Protein AF-A0A8I2G2G1-F1 (afdb_monomer_lite)

Sequence (74 aa):
GDPRPGGSQGFPGYSPANEVDRSRSNFSLYADGEFDFTESFLLSAAMRFENYSDFGSTLNGKLATRLKASDNFN

Secondary structure (DSSP, 8-state):
-PPPPPP--S-----GGG-------EEEEEEEEEEEEETTEEEEEEEEEEEETTTEEEEEEEEEEEE-S-TT--

Radius of gyration: 27.36 Å; chains: 1; bounding box: 44×56×65 Å

Structure (mmCIF, N/CA/C/O backbone):
data_AF-A0A8I2G2G1-F1
#
_entry.id   AF-A0A8I2G2G1-F1
#
loop_
_atom_site.group_PDB
_atom_site.id
_atom_site.type_symbol
_atom_site.label_atom_id
_atom_site.label_alt_id
_atom_site.label_comp_id
_atom_site.label_asym_id
_atom_site.label_entity_id
_atom_site.label_seq_id
_atom_site.pdbx_PDB_ins_code
_atom_site.Cartn_x
_atom_site.Cartn_y
_atom_site.Cartn_z
_atom_site.occupancy
_atom_site.B_iso_or_equiv
_atom_site.auth_seq_id
_atom_site.auth_comp_id
_atom_site.auth_asym_id
_atom_site.auth_atom_id
_atom_site.pdbx_PDB_model_num
ATOM 1 N N . GLY A 1 1 ? 25.501 -50.930 -36.438 1.00 48.06 1 GLY A N 1
ATOM 2 C CA . GLY A 1 1 ? 24.081 -50.768 -36.085 1.00 48.06 1 GLY A CA 1
ATOM 3 C C . GLY A 1 1 ? 23.793 -49.291 -36.073 1.00 48.06 1 GLY A C 1
ATOM 4 O O . GLY A 1 1 ? 24.581 -48.566 -35.482 1.00 48.06 1 GLY A O 1
ATOM 5 N N . ASP A 1 2 ? 22.759 -48.864 -36.784 1.00 57.16 2 ASP A N 1
ATOM 6 C CA . ASP A 1 2 ? 22.401 -47.451 -36.940 1.00 57.16 2 ASP A CA 1
ATOM 7 C C . ASP A 1 2 ? 21.890 -46.859 -35.605 1.00 57.16 2 ASP A C 1
ATOM 9 O O . ASP A 1 2 ? 21.182 -47.566 -34.871 1.00 57.16 2 ASP A O 1
ATOM 13 N N . PRO A 1 3 ? 22.270 -45.624 -35.223 1.00 61.00 3 PRO A N 1
ATOM 14 C CA . PRO A 1 3 ? 21.834 -45.034 -33.967 1.00 61.00 3 PRO A CA 1
ATOM 15 C C . PRO A 1 3 ? 20.354 -44.653 -34.067 1.00 61.00 3 PRO A C 1
ATOM 17 O O . PRO A 1 3 ? 19.943 -43.889 -34.934 1.00 61.00 3 PRO A O 1
ATOM 20 N N . ARG A 1 4 ? 19.532 -45.202 -33.167 1.00 62.72 4 ARG A N 1
ATOM 21 C CA . ARG A 1 4 ? 18.089 -44.930 -33.148 1.00 62.72 4 ARG A CA 1
ATOM 22 C C . ARG A 1 4 ? 17.827 -43.484 -32.704 1.00 62.72 4 ARG A C 1
ATOM 24 O O . ARG A 1 4 ? 18.544 -43.003 -31.824 1.00 62.72 4 ARG A O 1
ATOM 31 N N . PRO A 1 5 ? 16.796 -42.816 -33.252 1.00 65.56 5 PRO A N 1
ATOM 32 C CA . PRO A 1 5 ? 16.485 -41.438 -32.897 1.00 65.56 5 PRO A CA 1
ATOM 33 C C . PRO A 1 5 ? 16.256 -41.289 -31.389 1.00 65.56 5 PRO A C 1
ATOM 35 O O . PRO A 1 5 ? 15.612 -42.134 -30.762 1.00 65.56 5 PRO A O 1
ATOM 38 N N . GLY A 1 6 ? 16.798 -40.211 -30.816 1.00 66.06 6 GLY A N 1
ATOM 39 C CA . GLY A 1 6 ? 16.559 -39.838 -29.424 1.00 66.06 6 GLY A CA 1
ATOM 40 C C . GLY A 1 6 ? 15.060 -39.679 -29.169 1.00 66.06 6 GLY A C 1
ATOM 41 O O . GLY A 1 6 ? 14.354 -39.075 -29.974 1.00 66.06 6 GLY A O 1
ATOM 42 N N . GLY A 1 7 ? 14.572 -40.281 -28.082 1.00 72.88 7 GLY A N 1
ATOM 43 C CA . GLY A 1 7 ? 13.155 -40.274 -27.718 1.00 72.88 7 GLY A CA 1
ATOM 44 C C . GLY A 1 7 ? 12.594 -38.870 -27.466 1.00 72.88 7 GLY A C 1
ATOM 45 O O . GLY A 1 7 ? 13.323 -37.884 -27.417 1.00 72.88 7 GLY A O 1
ATOM 46 N N . SER A 1 8 ? 11.275 -38.796 -27.278 1.00 70.12 8 SER A N 1
ATOM 47 C CA . SER A 1 8 ? 10.542 -37.551 -27.019 1.00 70.12 8 SER A CA 1
ATOM 48 C C . SER A 1 8 ? 11.066 -36.832 -25.771 1.00 70.12 8 SER A C 1
ATOM 50 O O . SER A 1 8 ? 10.675 -37.150 -24.648 1.00 70.12 8 SER A O 1
ATOM 52 N N . GLN A 1 9 ? 11.931 -35.838 -25.958 1.00 65.50 9 GLN A N 1
ATOM 53 C CA . GLN A 1 9 ? 12.346 -34.934 -24.894 1.00 65.50 9 GLN A CA 1
ATOM 54 C C . GLN A 1 9 ? 11.321 -33.795 -24.803 1.00 65.50 9 GLN A C 1
ATOM 56 O O . GLN A 1 9 ? 11.322 -32.878 -25.616 1.00 65.50 9 GLN A O 1
ATOM 61 N N . GLY A 1 10 ? 10.431 -33.850 -23.807 1.00 66.25 10 GLY A N 1
ATOM 62 C CA . GLY A 1 10 ? 9.379 -32.839 -23.603 1.00 66.25 10 GLY A CA 1
ATOM 63 C C . GLY A 1 10 ? 9.890 -31.443 -23.223 1.00 66.25 10 GLY A C 1
ATOM 64 O O . GLY A 1 10 ? 9.104 -30.504 -23.148 1.00 66.25 10 GLY A O 1
ATOM 65 N N . PHE A 1 11 ? 11.196 -31.295 -22.987 1.00 71.12 11 PHE A N 1
ATOM 66 C CA . PHE A 1 11 ? 11.829 -30.012 -22.721 1.00 71.12 11 PHE A CA 1
ATOM 67 C C . PHE A 1 11 ? 13.268 -29.993 -23.269 1.00 71.12 11 PHE A C 1
ATOM 69 O O . PHE A 1 11 ? 14.167 -30.521 -22.612 1.00 71.12 11 PHE A O 1
ATOM 76 N N . PRO A 1 12 ? 13.506 -29.409 -24.458 1.00 69.44 12 PRO A N 1
ATOM 77 C CA . PRO A 1 12 ? 14.819 -29.380 -25.112 1.00 69.44 12 PRO A CA 1
ATOM 78 C C . PRO A 1 12 ? 15.848 -28.435 -24.463 1.00 69.44 12 PRO A C 1
ATOM 80 O O . PRO A 1 12 ? 16.969 -28.321 -24.950 1.00 69.44 12 PRO A O 1
ATOM 83 N N . GLY A 1 13 ? 15.501 -27.787 -23.346 1.00 71.19 13 GLY A N 1
ATOM 84 C CA . GLY A 1 13 ? 16.331 -26.782 -22.680 1.00 71.19 13 GLY A CA 1
ATOM 85 C C . GLY A 1 13 ? 16.066 -25.362 -23.188 1.00 71.19 13 GLY A C 1
ATOM 86 O O . GLY A 1 13 ? 15.215 -25.132 -24.049 1.00 71.19 13 GLY A O 1
ATOM 87 N N . TYR A 1 14 ? 16.777 -24.386 -22.624 1.00 76.69 14 TYR A N 1
ATOM 88 C CA . TYR A 1 14 ? 16.652 -22.984 -23.022 1.00 76.69 14 TYR A CA 1
ATOM 89 C C . TYR A 1 14 ? 17.543 -22.700 -24.240 1.00 76.69 14 TYR A C 1
ATOM 91 O O . TYR A 1 14 ? 18.760 -22.852 -24.172 1.00 76.69 14 TYR A O 1
ATOM 99 N N . SER A 1 15 ? 16.934 -22.304 -25.360 1.00 80.19 15 SER A N 1
ATOM 100 C CA . SER A 1 15 ? 17.649 -21.819 -26.548 1.00 80.19 15 SER A CA 1
ATOM 101 C C . SER A 1 15 ? 18.257 -20.438 -26.271 1.00 80.19 15 SER A C 1
ATOM 103 O O . SER A 1 15 ? 17.644 -19.675 -25.526 1.00 80.19 15 SER A O 1
ATOM 105 N N . PRO A 1 16 ? 19.375 -20.047 -26.911 1.00 75.31 16 PRO A N 1
ATOM 106 C CA . PRO A 1 16 ? 19.850 -18.659 -26.897 1.00 75.31 16 PRO A CA 1
ATOM 107 C C . PRO A 1 16 ? 18.779 -17.650 -27.341 1.00 75.31 16 PRO A C 1
ATOM 109 O O . PRO A 1 16 ? 18.747 -16.525 -26.867 1.00 75.31 16 PRO A O 1
ATOM 112 N N . ALA A 1 17 ? 17.834 -18.060 -28.195 1.00 75.38 17 ALA A N 1
ATOM 113 C CA . ALA A 1 17 ? 16.691 -17.222 -28.572 1.00 75.38 17 ALA A CA 1
ATOM 114 C C . ALA A 1 17 ? 15.710 -16.944 -27.411 1.00 75.38 17 ALA A C 1
ATOM 116 O O . ALA A 1 17 ? 14.872 -16.053 -27.519 1.00 75.38 17 ALA A O 1
ATOM 117 N N . ASN A 1 18 ? 15.801 -17.706 -26.317 1.00 77.50 18 ASN A N 1
ATOM 118 C CA . ASN A 1 18 ? 15.037 -17.495 -25.088 1.00 77.50 18 ASN A CA 1
ATOM 119 C C . ASN A 1 18 ? 15.778 -16.580 -24.099 1.00 77.50 18 ASN A C 1
ATOM 121 O O . ASN A 1 18 ? 15.264 -16.346 -23.005 1.00 77.50 18 ASN A O 1
ATOM 125 N N . GLU A 1 19 ? 16.983 -16.108 -24.432 1.00 79.81 19 GLU A N 1
ATOM 126 C CA . GLU A 1 19 ? 17.713 -15.148 -23.611 1.00 79.81 19 GLU A CA 1
ATOM 127 C C . GLU A 1 19 ? 16.969 -13.810 -23.623 1.00 79.81 19 GLU A C 1
ATOM 129 O O . GLU A 1 19 ? 16.762 -13.194 -24.670 1.00 79.81 19 GLU A O 1
AT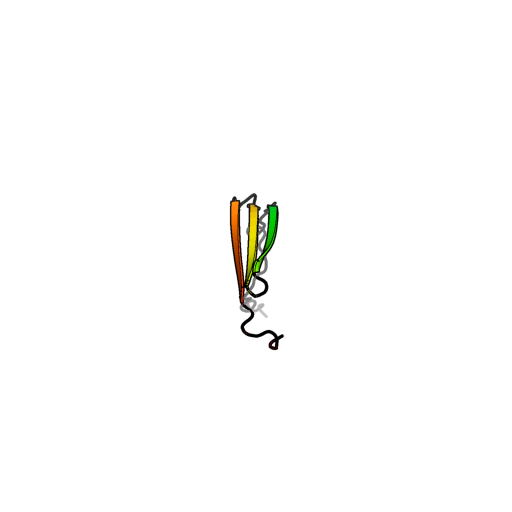OM 134 N N . VAL A 1 20 ? 16.521 -13.374 -22.447 1.00 82.56 20 VAL A N 1
ATOM 135 C CA . VAL A 1 20 ? 15.850 -12.088 -22.275 1.00 82.56 20 VAL A CA 1
ATOM 136 C C . VAL A 1 20 ? 16.515 -11.350 -21.123 1.00 82.56 20 VAL A C 1
ATOM 138 O O . VAL A 1 20 ? 16.490 -11.817 -19.987 1.00 82.56 20 VAL A O 1
ATOM 141 N N . ASP A 1 21 ? 17.060 -10.173 -21.414 1.00 83.25 21 ASP A N 1
ATOM 142 C CA . ASP A 1 21 ? 17.525 -9.232 -20.399 1.00 83.25 21 ASP A CA 1
ATOM 143 C C . ASP A 1 21 ? 16.369 -8.296 -20.011 1.00 83.25 21 ASP A C 1
ATOM 145 O O . ASP A 1 21 ? 15.860 -7.530 -20.839 1.00 83.25 21 ASP A O 1
ATOM 149 N N . ARG A 1 22 ? 15.891 -8.414 -18.767 1.00 84.88 22 ARG A N 1
ATOM 150 C CA . ARG A 1 22 ? 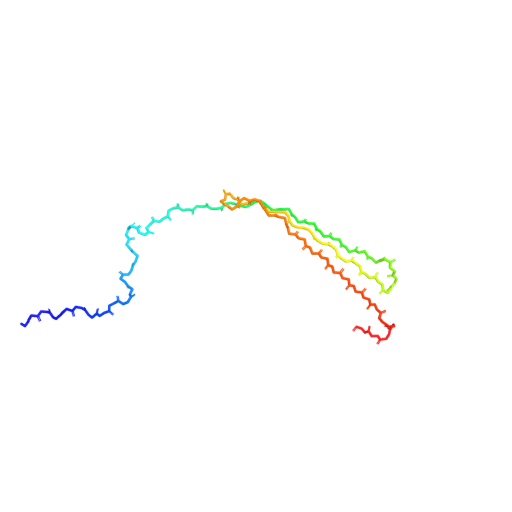14.859 -7.547 -18.180 1.00 84.88 22 ARG A CA 1
ATOM 151 C C . ARG A 1 22 ? 15.218 -7.227 -16.741 1.00 84.88 22 ARG A C 1
ATOM 153 O O . ARG A 1 22 ? 15.512 -8.116 -15.948 1.00 84.88 22 ARG A O 1
ATOM 160 N N . SER A 1 23 ? 15.078 -5.957 -16.384 1.00 85.69 23 SER A N 1
ATOM 161 C CA . SER A 1 23 ? 15.177 -5.477 -15.009 1.00 85.69 23 SER A CA 1
ATOM 162 C C . SER A 1 23 ? 13.905 -4.722 -14.624 1.00 85.69 23 SER A C 1
ATOM 164 O O . SER A 1 23 ? 13.235 -4.134 -15.475 1.00 85.69 23 SER A O 1
ATOM 166 N N . ARG A 1 24 ? 13.554 -4.771 -13.335 1.00 91.44 24 ARG A N 1
ATOM 167 C CA . ARG A 1 24 ? 12.405 -4.059 -12.765 1.00 91.44 24 ARG A CA 1
ATOM 168 C C . ARG A 1 24 ? 12.813 -3.363 -11.477 1.00 91.44 24 ARG A C 1
ATOM 170 O O . ARG A 1 24 ? 13.416 -3.990 -10.607 1.00 91.44 24 ARG A O 1
ATOM 177 N N . SER A 1 25 ? 12.424 -2.103 -11.334 1.00 92.69 25 SER A N 1
ATOM 178 C CA . SER A 1 25 ? 12.525 -1.345 -10.086 1.00 92.69 25 SER A CA 1
ATOM 179 C C . SER A 1 25 ? 11.133 -0.945 -9.588 1.00 92.69 25 SER A C 1
ATOM 181 O O . SER A 1 25 ? 10.187 -0.843 -10.371 1.00 92.69 25 SER A O 1
ATOM 183 N N . ASN A 1 26 ? 10.991 -0.782 -8.269 1.00 93.94 26 ASN A N 1
ATOM 184 C CA . ASN A 1 26 ? 9.750 -0.351 -7.623 1.00 93.94 26 ASN A CA 1
ATOM 185 C C . ASN A 1 26 ? 10.057 0.652 -6.505 1.00 93.94 26 ASN A C 1
ATOM 187 O O . ASN A 1 26 ? 10.979 0.434 -5.718 1.00 93.94 26 ASN A O 1
ATOM 191 N N . PHE A 1 27 ? 9.256 1.710 -6.417 1.00 95.38 27 PHE A N 1
ATOM 192 C CA . PHE A 1 27 ? 9.206 2.614 -5.272 1.00 95.38 27 PHE A CA 1
ATOM 193 C C . PHE A 1 27 ? 7.841 2.510 -4.593 1.00 95.38 27 PHE A C 1
ATOM 195 O O . PHE A 1 27 ? 6.812 2.659 -5.250 1.00 95.38 27 PHE A O 1
ATOM 202 N N . SER A 1 28 ? 7.822 2.295 -3.277 1.00 95.75 28 SER A N 1
ATOM 203 C CA . SER A 1 28 ? 6.579 2.128 -2.522 1.00 95.75 28 SER A CA 1
ATOM 204 C C . SER A 1 28 ? 6.518 2.995 -1.272 1.00 95.75 28 SER A C 1
ATOM 206 O O . SER A 1 28 ? 7.490 3.067 -0.520 1.00 95.75 28 SER A O 1
ATOM 208 N N . LEU A 1 29 ? 5.342 3.560 -1.006 1.00 97.50 29 LEU A N 1
ATOM 209 C CA . LEU A 1 29 ? 5.003 4.263 0.226 1.00 97.50 29 LEU A CA 1
ATOM 210 C C . LEU A 1 29 ? 3.831 3.553 0.908 1.00 97.50 29 LEU A C 1
ATOM 212 O O . LEU A 1 29 ? 2.839 3.223 0.261 1.00 97.50 29 LEU A O 1
ATOM 216 N N . TYR A 1 30 ? 3.932 3.336 2.216 1.00 97.19 30 TYR A N 1
ATOM 217 C CA . TYR A 1 30 ? 2.900 2.682 3.016 1.00 97.19 30 TYR A CA 1
ATOM 218 C C . TYR A 1 30 ? 2.569 3.529 4.240 1.00 97.19 30 TYR A C 1
ATOM 220 O O . TYR A 1 30 ? 3.473 4.055 4.889 1.00 97.19 30 TYR A O 1
ATOM 228 N N . ALA A 1 31 ? 1.279 3.639 4.541 1.00 97.81 31 ALA A N 1
ATOM 229 C CA . ALA A 1 31 ? 0.782 4.279 5.746 1.00 97.81 31 ALA A CA 1
ATOM 230 C C . ALA A 1 31 ? -0.433 3.515 6.271 1.00 97.81 31 ALA A C 1
ATOM 232 O O . ALA A 1 31 ? -1.303 3.111 5.495 1.00 97.81 31 ALA A O 1
ATOM 233 N N . ASP A 1 32 ? -0.510 3.356 7.584 1.00 97.62 32 ASP A N 1
ATOM 234 C CA . ASP A 1 32 ? -1.665 2.793 8.264 1.00 97.62 32 ASP A CA 1
ATOM 235 C C . ASP A 1 32 ? -1.986 3.553 9.544 1.00 97.62 32 ASP A C 1
ATOM 237 O O . ASP A 1 32 ? -1.160 4.291 10.085 1.00 97.62 32 ASP A O 1
ATOM 241 N N . GLY A 1 33 ? -3.229 3.403 9.979 1.00 97.31 33 GLY A N 1
ATOM 242 C CA . GLY A 1 33 ? -3.726 3.993 11.201 1.00 97.31 33 GLY A CA 1
ATOM 243 C C . GLY A 1 33 ? -4.900 3.201 11.746 1.00 97.31 33 GLY A C 1
ATOM 244 O O . GLY A 1 33 ? -5.719 2.652 11.004 1.00 97.31 33 GLY A O 1
ATOM 245 N N . GLU A 1 34 ? -4.983 3.182 13.066 1.00 96.06 34 GLU A N 1
ATOM 246 C CA . GLU A 1 34 ? -6.083 2.606 13.819 1.00 96.06 34 GLU A CA 1
ATOM 247 C C . GLU A 1 34 ? -6.681 3.674 14.727 1.00 96.06 34 GLU A C 1
ATOM 249 O O . GLU A 1 34 ? -5.971 4.531 15.257 1.00 96.06 34 GLU A O 1
ATOM 254 N N . PHE A 1 35 ? -8.001 3.649 14.857 1.00 96.00 35 PHE A N 1
ATOM 255 C CA . PHE A 1 35 ? -8.755 4.624 15.616 1.00 96.00 35 PHE A CA 1
ATOM 256 C C . PHE A 1 35 ? -9.856 3.925 16.411 1.00 96.00 35 PHE A C 1
ATOM 258 O O . PHE A 1 35 ? -10.780 3.337 15.838 1.00 96.00 35 PHE A O 1
ATOM 265 N N . ASP A 1 36 ? -9.773 4.019 17.737 1.00 94.69 36 ASP A N 1
ATOM 266 C CA . ASP A 1 36 ? -10.856 3.643 18.641 1.00 94.69 36 ASP A CA 1
ATOM 267 C C . ASP A 1 36 ? -11.918 4.751 18.618 1.00 94.69 36 ASP A C 1
ATOM 269 O O . ASP A 1 36 ? -11.828 5.757 19.320 1.00 94.69 36 ASP A O 1
ATOM 273 N N . PHE A 1 37 ? -12.930 4.584 17.768 1.00 90.50 37 PHE A N 1
ATOM 274 C CA . PHE A 1 37 ? -14.059 5.514 17.671 1.00 90.50 37 PHE A CA 1
ATOM 275 C C . PHE A 1 37 ? -14.911 5.511 18.949 1.00 90.50 37 PHE A C 1
ATOM 277 O O . PHE A 1 37 ? -15.469 6.542 19.319 1.00 90.50 37 PHE A O 1
ATOM 284 N N . THR A 1 38 ? -15.027 4.354 19.608 1.00 90.44 38 THR A N 1
ATOM 285 C CA . THR A 1 38 ? -15.611 4.182 20.952 1.00 90.44 38 THR A CA 1
ATOM 286 C C . THR A 1 38 ? -14.889 3.033 21.668 1.00 90.44 38 THR A C 1
ATOM 288 O O . THR A 1 38 ? -14.181 2.269 21.017 1.00 90.44 38 THR A O 1
ATOM 291 N N . GLU A 1 39 ? -15.119 2.821 22.970 1.00 88.81 39 GLU A N 1
ATOM 292 C CA . GLU A 1 39 ? -14.527 1.690 23.724 1.00 88.81 39 GLU A CA 1
ATOM 293 C C . GLU A 1 39 ? -14.821 0.305 23.102 1.00 88.81 39 GLU A C 1
ATOM 295 O O . GLU A 1 39 ? -14.039 -0.645 23.258 1.00 88.81 39 GLU A O 1
ATOM 300 N N . SER A 1 40 ? -15.926 0.208 22.355 1.00 91.19 40 SER A N 1
ATOM 301 C CA . SER A 1 40 ? -16.407 -1.017 21.711 1.00 91.19 40 SER A CA 1
ATOM 302 C C . SER A 1 40 ? -16.249 -1.027 20.191 1.00 91.19 40 SER A C 1
ATOM 304 O O . SER A 1 40 ? -16.528 -2.057 19.584 1.00 91.19 40 SER A O 1
ATOM 306 N N . PHE A 1 41 ? -15.820 0.069 19.559 1.00 93.25 41 PHE A N 1
ATOM 307 C CA . PHE A 1 41 ? -15.730 0.179 18.101 1.00 93.25 41 PHE A CA 1
ATOM 308 C C . PHE A 1 41 ? -14.381 0.735 17.663 1.00 93.25 41 PHE A C 1
ATOM 310 O O . PHE A 1 41 ? -14.042 1.882 17.946 1.00 93.25 41 PHE A O 1
ATOM 317 N N . LEU A 1 42 ? -13.667 -0.082 16.900 1.00 95.25 42 LEU A N 1
ATOM 318 C CA . LEU A 1 42 ? -12.356 0.211 16.348 1.00 95.25 42 LEU A CA 1
ATOM 319 C C . LEU A 1 42 ? -12.448 0.205 14.825 1.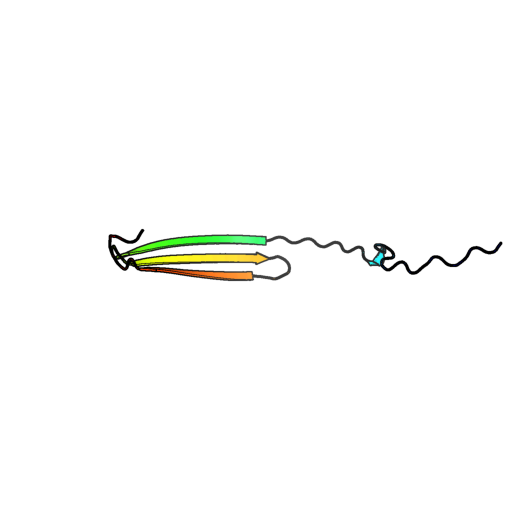00 95.25 42 LEU A C 1
ATOM 321 O O . LEU A 1 42 ? -13.065 -0.688 14.237 1.00 95.25 42 LEU A O 1
ATOM 325 N N . LEU A 1 43 ? -11.818 1.192 14.198 1.00 96.75 43 LEU A N 1
ATOM 326 C CA . LEU A 1 43 ? -11.651 1.303 12.755 1.00 96.75 43 LEU A CA 1
ATOM 327 C C . LEU A 1 43 ? -10.157 1.341 12.442 1.00 96.75 43 LEU A C 1
ATOM 329 O O . LEU A 1 43 ? -9.434 2.168 12.987 1.00 96.75 43 LEU A O 1
ATOM 333 N N . SER A 1 44 ? -9.715 0.513 11.508 1.00 97.00 44 SER A N 1
ATOM 334 C CA . SER A 1 44 ? -8.355 0.553 10.978 1.00 97.00 44 SER A CA 1
ATOM 335 C C . SER A 1 44 ? -8.407 0.818 9.479 1.00 97.00 44 SER A C 1
ATOM 337 O O . SER A 1 44 ? -9.209 0.228 8.748 1.00 97.00 44 SER A O 1
ATOM 339 N N . ALA A 1 45 ? -7.528 1.691 9.008 1.00 97.75 45 ALA A N 1
ATOM 340 C CA . ALA A 1 45 ? -7.369 2.013 7.601 1.00 97.75 45 ALA A CA 1
ATOM 341 C C . ALA A 1 45 ? -5.889 1.937 7.224 1.00 97.75 45 ALA A C 1
ATOM 343 O O . ALA A 1 45 ? -5.019 2.353 7.983 1.00 97.75 45 ALA A O 1
ATOM 344 N N . ALA A 1 46 ? -5.596 1.412 6.039 1.00 97.88 46 ALA A N 1
ATOM 345 C CA . ALA A 1 46 ? -4.245 1.388 5.500 1.00 97.88 46 ALA A CA 1
ATOM 346 C C . ALA A 1 46 ? -4.254 1.706 4.011 1.00 97.88 46 ALA A C 1
ATOM 348 O O . ALA A 1 46 ? -5.195 1.364 3.290 1.00 97.88 46 ALA A O 1
ATOM 349 N N . MET A 1 47 ? -3.176 2.324 3.547 1.00 97.81 47 MET A N 1
ATOM 350 C CA . MET A 1 47 ? -2.946 2.631 2.147 1.00 97.81 47 MET A CA 1
ATOM 351 C C . MET A 1 47 ? -1.508 2.305 1.748 1.00 97.81 47 MET A C 1
ATOM 353 O O . MET A 1 47 ? -0.561 2.480 2.518 1.00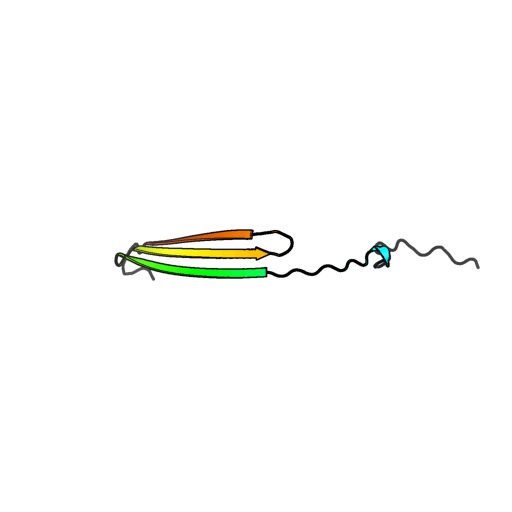 97.81 47 MET A O 1
ATOM 357 N N . ARG A 1 48 ? -1.342 1.833 0.516 1.00 98.06 48 ARG A N 1
ATOM 358 C CA . ARG A 1 48 ? -0.048 1.565 -0.101 1.00 98.06 48 ARG A CA 1
ATOM 359 C C . ARG A 1 48 ? -0.037 2.113 -1.517 1.00 98.06 48 ARG A C 1
ATOM 361 O O . ARG A 1 48 ? -0.860 1.718 -2.337 1.00 98.06 48 ARG A O 1
ATOM 368 N N . PHE A 1 49 ? 0.914 2.988 -1.799 1.00 97.56 49 PHE A N 1
ATOM 369 C CA . PHE A 1 49 ? 1.230 3.432 -3.147 1.00 97.56 49 PHE A CA 1
ATOM 370 C C . PHE A 1 49 ? 2.484 2.711 -3.632 1.00 97.56 49 PHE A C 1
ATOM 372 O O . PHE A 1 49 ? 3.449 2.587 -2.881 1.00 97.56 49 PHE A O 1
ATOM 379 N N . GLU A 1 50 ? 2.478 2.252 -4.877 1.00 96.69 50 GLU A N 1
ATOM 380 C CA . GLU A 1 50 ? 3.613 1.575 -5.506 1.00 96.69 50 GLU A CA 1
ATOM 381 C C . GLU A 1 50 ? 3.777 2.096 -6.932 1.00 96.69 50 GLU A C 1
ATOM 383 O O . GLU A 1 50 ? 2.784 2.363 -7.609 1.00 96.69 50 GLU A O 1
ATOM 388 N N . ASN A 1 51 ? 5.017 2.242 -7.391 1.00 95.56 51 ASN A N 1
ATOM 389 C CA . ASN A 1 51 ? 5.347 2.653 -8.748 1.00 95.56 51 ASN A CA 1
ATOM 390 C C . ASN A 1 51 ? 6.434 1.741 -9.317 1.00 95.56 51 ASN A C 1
ATOM 392 O O . ASN A 1 51 ? 7.596 1.814 -8.920 1.00 95.56 51 ASN A O 1
ATOM 396 N N . TYR A 1 52 ? 6.024 0.895 -10.259 1.00 94.12 52 TYR A N 1
ATOM 397 C CA . TYR A 1 52 ? 6.860 -0.069 -10.958 1.00 94.12 52 TYR A CA 1
ATOM 398 C C . TYR A 1 52 ? 7.359 0.511 -12.287 1.00 94.12 52 TYR A C 1
ATOM 400 O O . TYR A 1 52 ? 6.595 1.149 -13.016 1.00 94.12 52 TYR A O 1
ATOM 408 N N . SER A 1 53 ? 8.616 0.235 -12.643 1.00 91.06 53 SER A N 1
ATOM 409 C CA . SER A 1 53 ? 9.240 0.721 -13.887 1.00 91.06 53 SER A CA 1
ATOM 410 C C . SER A 1 53 ? 8.580 0.211 -15.175 1.00 91.06 53 SER A C 1
ATOM 412 O O . SER A 1 53 ? 8.735 0.820 -16.228 1.00 91.06 53 SER A O 1
ATOM 414 N N . ASP A 1 54 ? 7.881 -0.919 -15.104 1.00 89.25 54 ASP A N 1
ATOM 415 C CA . ASP A 1 54 ? 7.326 -1.668 -16.236 1.00 89.25 54 ASP A CA 1
ATOM 416 C C . ASP A 1 54 ? 5.790 -1.776 -16.212 1.00 89.25 54 ASP A C 1
ATOM 418 O O . ASP A 1 54 ? 5.168 -1.788 -17.272 1.00 89.25 54 ASP A O 1
ATOM 422 N N . PHE A 1 55 ? 5.172 -1.811 -15.026 1.00 85.44 55 PHE A N 1
ATOM 423 C CA . PHE A 1 55 ? 3.713 -1.905 -14.850 1.00 85.44 55 PHE A CA 1
ATOM 424 C C . PHE A 1 55 ? 3.037 -0.578 -14.463 1.00 85.44 55 PHE A C 1
ATOM 426 O O . PHE A 1 55 ? 1.809 -0.502 -14.443 1.00 85.44 55 PHE A O 1
ATOM 433 N N . GLY A 1 56 ? 3.810 0.474 -14.178 1.00 88.50 56 GLY A N 1
ATOM 434 C CA . GLY A 1 56 ? 3.281 1.769 -13.751 1.00 88.50 56 GLY A CA 1
ATOM 435 C C . GLY A 1 56 ? 2.885 1.804 -12.271 1.00 88.50 56 GLY A C 1
ATOM 436 O O . GLY A 1 56 ? 3.434 1.074 -11.445 1.00 88.50 56 GLY A O 1
ATOM 437 N N . SER A 1 57 ? 1.964 2.703 -11.915 1.00 95.00 57 SER A N 1
ATOM 438 C CA . SER A 1 57 ? 1.587 2.955 -10.518 1.00 95.00 57 SER A CA 1
ATOM 439 C C . 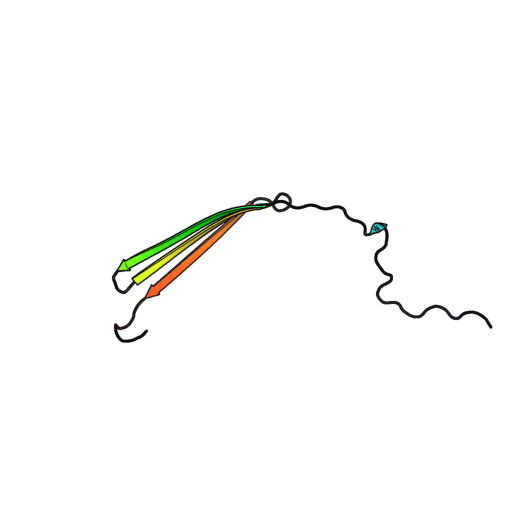SER A 1 57 ? 0.346 2.183 -10.076 1.00 95.00 57 SER A C 1
ATOM 441 O O . SER A 1 57 ? -0.631 2.093 -10.816 1.00 95.00 57 SER A O 1
ATOM 443 N N . THR A 1 58 ? 0.340 1.728 -8.824 1.00 95.62 58 THR A N 1
ATOM 444 C CA . THR A 1 58 ? -0.822 1.119 -8.167 1.00 95.62 58 THR A CA 1
ATOM 445 C C . THR A 1 58 ? -1.093 1.785 -6.824 1.00 95.62 58 THR A C 1
ATOM 447 O O . THR A 1 58 ? -0.161 2.062 -6.068 1.00 95.62 58 THR A O 1
ATOM 450 N N . LEU A 1 59 ? -2.369 1.997 -6.504 1.00 96.38 59 LEU A N 1
ATOM 451 C CA . LEU A 1 59 ? -2.815 2.445 -5.188 1.00 96.38 59 LEU A CA 1
ATOM 452 C C . LEU A 1 59 ? -3.706 1.365 -4.576 1.00 96.38 59 L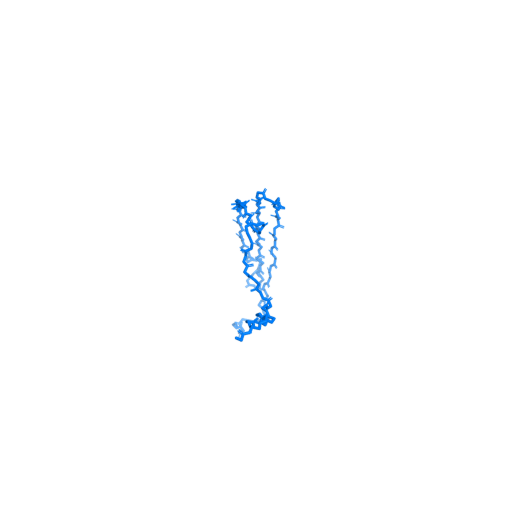EU A C 1
ATOM 454 O O . LEU A 1 59 ? -4.768 1.054 -5.110 1.00 96.38 59 LEU A O 1
ATOM 458 N N . ASN A 1 60 ? -3.265 0.811 -3.453 1.00 96.31 60 ASN A N 1
ATOM 459 C CA . ASN A 1 60 ? -3.951 -0.238 -2.715 1.00 96.31 60 ASN A CA 1
ATOM 460 C C . ASN A 1 60 ? -4.446 0.316 -1.378 1.00 96.31 60 ASN A C 1
ATOM 462 O O . ASN A 1 60 ? -3.728 1.053 -0.702 1.00 96.31 60 ASN A O 1
ATOM 466 N N . GLY A 1 61 ? -5.660 -0.057 -0.982 1.00 96.94 61 GLY A N 1
ATOM 467 C CA . GLY A 1 61 ? -6.272 0.376 0.272 1.00 96.94 61 GLY A CA 1
ATOM 468 C C . GLY A 1 61 ? -6.879 -0.791 1.041 1.00 96.94 61 GLY A C 1
ATOM 469 O O . GLY A 1 61 ? -7.325 -1.773 0.446 1.00 96.94 61 GLY A O 1
ATOM 470 N N . LYS A 1 62 ? -6.907 -0.678 2.369 1.00 97.62 62 LYS A N 1
ATOM 471 C CA . LYS A 1 62 ? -7.570 -1.617 3.276 1.00 97.62 62 LYS A CA 1
ATOM 472 C C . LYS A 1 62 ? -8.391 -0.841 4.298 1.00 97.62 62 LYS A C 1
ATOM 474 O O . LYS A 1 62 ? -7.899 0.124 4.876 1.00 97.62 62 LYS A O 1
ATOM 479 N N . LEU A 1 63 ? -9.605 -1.318 4.552 1.00 97.19 63 LEU A N 1
ATOM 480 C CA . LEU A 1 63 ? -10.468 -0.854 5.631 1.00 97.19 63 LEU A CA 1
ATOM 481 C C . LEU A 1 63 ? -10.883 -2.060 6.476 1.00 97.19 63 LEU A C 1
ATOM 483 O O . LEU A 1 63 ? -11.249 -3.101 5.927 1.00 97.19 63 LEU A O 1
ATOM 487 N N . ALA A 1 64 ? -10.795 -1.938 7.794 1.00 96.62 64 ALA A N 1
ATOM 488 C CA . ALA A 1 64 ? -11.186 -2.973 8.740 1.00 96.62 64 ALA A CA 1
ATOM 489 C C . ALA A 1 64 ? -11.879 -2.345 9.948 1.00 96.62 64 ALA A C 1
ATOM 491 O O . ALA A 1 64 ? -11.573 -1.223 10.332 1.00 96.62 64 ALA A O 1
ATOM 492 N N . THR A 1 65 ? -12.799 -3.081 10.560 1.00 96.31 65 THR A N 1
ATOM 493 C CA . THR A 1 65 ? -13.494 -2.647 11.772 1.00 96.31 65 THR A CA 1
ATOM 494 C C . THR A 1 65 ? -13.612 -3.791 12.758 1.00 96.31 65 THR A C 1
ATOM 496 O O . THR A 1 65 ? -13.810 -4.935 12.345 1.00 96.31 65 THR A O 1
ATOM 499 N N . ARG A 1 66 ? -13.592 -3.478 14.053 1.00 93.69 66 ARG A N 1
ATOM 500 C CA . ARG A 1 66 ? -13.901 -4.428 15.122 1.00 93.69 66 ARG A CA 1
ATOM 501 C C . ARG A 1 66 ? -14.971 -3.851 16.040 1.00 93.69 66 ARG A C 1
ATOM 503 O O . ARG A 1 66 ? -14.849 -2.720 16.496 1.00 93.69 66 ARG A O 1
ATOM 510 N N . LEU A 1 67 ? -15.991 -4.658 16.324 1.00 92.94 67 LEU A N 1
ATOM 511 C CA . LEU A 1 67 ? -17.045 -4.363 17.290 1.00 92.94 67 LEU A CA 1
ATOM 512 C C . LEU A 1 67 ? -16.954 -5.349 18.457 1.00 92.94 67 LEU A C 1
ATOM 514 O O . LEU A 1 67 ? -16.982 -6.560 18.237 1.00 92.94 67 LEU A O 1
ATOM 518 N N . LYS A 1 68 ? -16.859 -4.846 19.689 1.00 90.75 68 LYS A N 1
ATOM 519 C CA . LYS A 1 68 ? -16.954 -5.657 20.909 1.00 90.75 68 LYS A CA 1
ATOM 520 C C . LYS A 1 68 ? -18.429 -5.835 21.269 1.00 90.75 68 LYS A C 1
ATOM 522 O O . LYS A 1 68 ? -19.110 -4.864 21.582 1.00 90.75 68 LYS A O 1
ATOM 527 N N . ALA A 1 69 ? -18.925 -7.070 21.199 1.00 84.06 69 ALA A N 1
ATOM 528 C CA . ALA A 1 69 ? -20.331 -7.386 21.474 1.00 84.06 69 ALA A CA 1
ATOM 529 C C . ALA A 1 69 ? -20.649 -7.536 22.978 1.00 84.06 69 ALA A C 1
ATOM 531 O O . ALA A 1 69 ? -21.803 -7.407 23.376 1.00 84.06 69 ALA A O 1
ATOM 532 N N . SER A 1 70 ? -19.646 -7.825 23.811 1.00 80.69 70 SER A N 1
ATOM 533 C CA . SER A 1 70 ? -19.753 -7.931 25.271 1.00 80.69 70 SER A CA 1
ATOM 534 C C . SER A 1 70 ? -18.357 -7.833 25.891 1.00 80.69 70 SER A C 1
ATOM 536 O O . SER A 1 70 ? -17.400 -8.317 25.289 1.00 80.69 70 SER A O 1
ATOM 538 N N . ASP A 1 71 ? -18.246 -7.280 27.103 1.00 69.31 71 ASP A N 1
ATOM 539 C CA . ASP A 1 71 ? -16.975 -7.157 27.841 1.00 69.31 71 ASP A CA 1
ATOM 540 C C . ASP A 1 71 ? -16.326 -8.515 28.181 1.00 69.31 71 ASP A C 1
ATOM 542 O O . ASP A 1 71 ? -15.146 -8.575 28.515 1.00 69.31 71 ASP A O 1
ATOM 546 N N . ASN A 1 72 ? -17.084 -9.614 28.063 1.00 66.25 72 ASN A N 1
ATOM 547 C CA . ASN A 1 72 ? -16.662 -10.976 28.410 1.00 66.25 72 ASN A CA 1
ATOM 548 C C . ASN A 1 72 ? -16.269 -11.857 27.210 1.00 66.25 72 ASN A C 1
ATOM 550 O O . ASN A 1 72 ? -16.052 -13.057 27.387 1.00 66.25 72 ASN A O 1
ATOM 554 N N . PHE A 1 73 ? -16.197 -11.311 25.995 1.00 63.31 73 PHE A N 1
ATOM 555 C CA . PHE A 1 73 ? -15.718 -12.054 24.827 1.00 63.31 73 PHE A CA 1
ATOM 556 C C . PHE A 1 73 ? -14.368 -11.479 24.387 1.00 63.31 73 PHE A C 1
ATOM 558 O O . PHE A 1 73 ? -14.305 -10.334 23.939 1.00 63.31 73 PHE A O 1
ATOM 565 N N . ASN A 1 74 ? -13.304 -12.263 24.589 1.00 54.72 74 ASN A N 1
ATOM 566 C CA . ASN A 1 74 ? -11.927 -11.936 24.198 1.00 54.72 74 ASN A CA 1
ATOM 567 C C . ASN A 1 74 ? -11.743 -12.105 22.685 1.00 54.72 74 ASN A C 1
ATOM 569 O O . ASN A 1 74 ? -11.980 -13.241 22.212 1.00 54.72 74 ASN A O 1
#

pLDDT: mean 85.52, std 13.1, range [48.06, 98.06]

Foldseek 3Di:
DDDDDDDDDVDPDDDPVNDDDDDKDKDKDKDKDKDCPDPFKIKIKIWMWMQMPPPGIDIDIDIDMGGDPDPPDD